Protein AF-A0ABD5V7M1-F1 (afdb_monomer)

Radius of gyration: 20.28 Å; Cα contacts (8 Å, |Δi|>4): 108; chains: 1; bounding box: 38×63×52 Å

pLDDT: mean 75.36, std 21.86, range [36.94, 95.25]

Organism: NCBI:txid175632

InterPro domains:
  IPR055768 Domain of unknown function DUF7344 [PF24035] (33-105)

Solvent-accessible surface area (backbone atoms only — not comparable to full-atom values): 7324 Å² total; per-residue (Å²): 142,82,80,85,81,86,83,77,81,86,71,87,72,76,76,78,79,89,78,80,78,75,102,62,88,80,73,50,68,63,70,55,45,53,53,47,42,46,51,52,51,36,64,78,46,80,57,72,35,40,60,62,63,46,15,38,52,35,39,11,65,75,72,74,46,58,54,90,73,51,55,69,74,54,29,54,53,39,28,55,46,39,60,76,60,38,47,61,54,34,37,75,68,62,54,29,41,75,42,76,94,72,58,25,41,30,64,38,66,92,76,78,79,70,81,88,129

Foldseek 3Di:
DDDDDDDDDDDPPPPDCPDDDDPPPPPDVVLVLLLVQLLVVLVVPPDWDALLVSLLSSQCVVVVHHSVPRDPVSSVVSSVCCVPPRQVVCVVVQQWDQDPVVNIIHGRDPPPPDDDD

Nearest PDB structures (foldseek):
  3rpu-assembly1_H  TM=5.957E-01  e=5.416E-01  Escherichia coli K-12
  6ob1-assembly1_C  TM=5.366E-01  e=7.803E-01  Homo sapiens
  1zmz-assembly1_A  TM=3.551E-01  e=1.721E+00  Homo sapiens

Structure (mmCIF, N/CA/C/O backbone):
data_AF-A0ABD5V7M1-F1
#
_entry.id   AF-A0ABD5V7M1-F1
#
loop_
_atom_site.group_PDB
_atom_site.id
_atom_site.type_symbol
_atom_site.label_atom_id
_atom_site.label_alt_id
_atom_site.label_comp_id
_atom_site.label_asym_id
_atom_site.label_entity_id
_atom_site.label_seq_id
_atom_site.pdbx_PDB_ins_code
_atom_site.Cartn_x
_atom_site.Cartn_y
_atom_site.Cartn_z
_atom_site.occupancy
_atom_site.B_iso_or_equiv
_atom_site.auth_seq_id
_atom_site.auth_comp_id
_atom_site.auth_asym_id
_atom_site.auth_atom_id
_atom_site.pdbx_PDB_model_num
ATOM 1 N N . MET A 1 1 ? 20.732 51.637 27.472 1.00 43.88 1 MET A N 1
ATOM 2 C CA . MET A 1 1 ? 21.609 50.529 27.044 1.00 43.88 1 MET A CA 1
ATOM 3 C C . MET A 1 1 ? 21.144 49.263 27.748 1.00 43.88 1 MET A C 1
ATOM 5 O O . MET A 1 1 ? 21.429 49.112 28.925 1.00 43.88 1 MET A O 1
ATOM 9 N N . SER A 1 2 ? 20.401 48.402 27.053 1.00 37.22 2 SER A N 1
ATOM 10 C CA . SER A 1 2 ? 20.091 47.034 27.489 1.00 37.22 2 SER A CA 1
ATOM 11 C C . SER A 1 2 ? 20.344 46.137 26.287 1.00 37.22 2 SER A C 1
ATOM 13 O O . SER A 1 2 ? 19.721 46.322 25.244 1.00 37.22 2 SER A O 1
ATOM 15 N N . GLY A 1 3 ? 21.346 45.269 26.409 1.00 37.91 3 GLY A N 1
ATOM 16 C CA . GLY A 1 3 ? 21.727 44.307 25.385 1.00 37.91 3 GLY A CA 1
ATOM 17 C C . GLY A 1 3 ? 20.822 43.077 25.404 1.00 37.91 3 GLY A C 1
ATOM 18 O O . GLY A 1 3 ? 20.471 42.578 26.469 1.00 37.91 3 GLY A O 1
ATOM 19 N N . THR A 1 4 ? 20.417 42.664 24.201 1.00 41.44 4 THR A N 1
ATOM 20 C CA . THR A 1 4 ? 20.596 41.335 23.574 1.00 41.44 4 THR A CA 1
ATOM 21 C C . THR A 1 4 ? 21.034 40.219 24.544 1.00 41.44 4 THR A C 1
ATOM 23 O O . THR A 1 4 ? 21.996 40.378 25.286 1.00 41.44 4 THR A O 1
ATOM 26 N N . THR A 1 5 ? 20.387 39.050 24.575 1.00 38.31 5 THR A N 1
ATOM 27 C CA . THR A 1 5 ? 20.488 38.072 23.481 1.00 38.31 5 THR A CA 1
ATOM 28 C C . THR A 1 5 ? 19.355 37.049 23.512 1.00 38.31 5 THR A C 1
ATOM 30 O O . THR A 1 5 ? 19.052 36.452 24.541 1.00 38.31 5 THR A O 1
ATOM 33 N N . SER A 1 6 ? 18.767 36.854 22.332 1.00 38.66 6 SER A N 1
ATOM 34 C CA . SER A 1 6 ? 17.851 35.778 21.971 1.00 38.66 6 SER A CA 1
ATOM 35 C C . SER A 1 6 ? 18.617 34.452 21.930 1.00 38.66 6 SER A C 1
ATOM 37 O O . SER A 1 6 ? 19.583 34.330 21.178 1.00 38.66 6 SER A O 1
ATOM 39 N N . VAL A 1 7 ? 18.207 33.474 22.737 1.00 46.31 7 VAL A N 1
ATOM 40 C CA . VAL A 1 7 ? 18.661 32.086 22.605 1.00 46.31 7 VAL A CA 1
ATOM 41 C C . VAL A 1 7 ? 17.780 31.429 21.550 1.00 46.31 7 VAL A C 1
ATOM 43 O O . VAL A 1 7 ? 16.592 31.195 21.768 1.00 46.31 7 VAL A O 1
ATOM 46 N N . VAL A 1 8 ? 18.366 31.206 20.377 1.00 46.56 8 VAL A N 1
ATOM 47 C CA . VAL A 1 8 ? 17.799 30.363 19.328 1.00 46.56 8 VAL A CA 1
ATOM 48 C C . VAL A 1 8 ? 17.823 28.912 19.798 1.00 46.56 8 VAL A C 1
ATOM 50 O O . VAL A 1 8 ? 18.813 28.449 20.359 1.00 46.56 8 VAL A O 1
ATOM 53 N N . ALA A 1 9 ? 16.694 28.236 19.605 1.00 45.91 9 ALA A N 1
ATOM 54 C CA . ALA A 1 9 ? 16.510 26.831 19.909 1.00 45.91 9 ALA A CA 1
ATOM 55 C C . ALA A 1 9 ? 17.481 25.985 19.080 1.00 45.91 9 ALA A C 1
ATOM 57 O O . ALA A 1 9 ? 17.426 25.991 17.849 1.00 45.91 9 ALA A O 1
ATOM 58 N N . ASP A 1 10 ? 18.340 25.266 19.790 1.00 36.94 10 ASP A N 1
ATOM 59 C CA . ASP A 1 10 ? 19.043 24.097 19.296 1.00 36.94 10 ASP A CA 1
ATOM 60 C C . ASP A 1 10 ? 17.975 23.076 18.881 1.00 36.94 10 ASP A C 1
ATOM 62 O O . ASP A 1 10 ? 17.219 22.555 19.703 1.00 36.94 10 ASP A O 1
ATOM 66 N N . ARG A 1 11 ? 17.782 22.935 17.571 1.00 46.94 11 ARG A N 1
ATOM 67 C CA . ARG A 1 11 ? 17.019 21.834 17.000 1.00 46.94 11 ARG A CA 1
ATOM 68 C C . ARG A 1 11 ? 18.052 20.810 16.589 1.00 46.94 11 ARG A C 1
ATOM 70 O O . ARG A 1 11 ? 18.643 20.971 15.521 1.00 46.94 11 ARG A O 1
ATOM 77 N N . ASP A 1 12 ? 18.243 19.812 17.448 1.00 39.28 12 ASP A N 1
ATOM 78 C CA . ASP A 1 12 ? 18.877 18.535 17.135 1.00 39.28 12 ASP A CA 1
ATOM 79 C C . ASP A 1 12 ? 18.358 18.043 15.777 1.00 39.28 12 ASP A C 1
ATOM 81 O O . ASP A 1 12 ? 17.276 17.469 15.647 1.00 39.28 12 ASP A O 1
ATOM 85 N N . THR A 1 13 ? 19.108 18.369 14.731 1.00 45.00 13 THR A N 1
ATOM 86 C CA . THR A 1 13 ? 19.008 17.733 13.427 1.00 45.00 13 THR A CA 1
ATOM 87 C C . THR A 1 13 ? 19.998 16.594 13.510 1.00 45.00 13 THR A C 1
ATOM 89 O O . THR A 1 13 ? 21.172 16.766 13.187 1.00 45.00 13 THR A O 1
ATOM 92 N N . GLU A 1 14 ? 19.538 15.458 14.027 1.00 52.59 14 GLU A N 1
ATOM 93 C CA . GLU A 1 14 ? 20.239 14.198 13.816 1.00 52.59 14 GLU A CA 1
ATOM 94 C C . GLU A 1 14 ? 20.332 14.009 12.292 1.00 52.59 14 GLU A C 1
ATOM 96 O O . GLU A 1 14 ? 19.298 14.033 11.615 1.00 52.59 14 GLU A O 1
ATOM 101 N N . PRO A 1 15 ? 21.538 13.909 11.710 1.00 42.97 15 PRO A N 1
ATOM 102 C CA . PRO A 1 15 ? 21.664 13.552 10.311 1.00 42.97 15 PRO A CA 1
ATOM 103 C C . PRO A 1 15 ? 21.155 12.118 10.160 1.00 42.97 15 PRO A C 1
ATOM 105 O O . PRO A 1 15 ? 21.717 11.200 10.757 1.00 42.97 15 PRO A O 1
ATOM 108 N N . ASP A 1 16 ? 20.083 11.951 9.381 1.00 45.50 16 ASP A N 1
ATOM 109 C CA . ASP A 1 16 ? 19.610 10.653 8.909 1.00 45.50 16 ASP A CA 1
ATOM 110 C C . ASP A 1 16 ? 20.817 9.840 8.425 1.00 45.50 16 ASP A C 1
ATOM 112 O O . ASP A 1 16 ? 21.554 10.243 7.520 1.00 45.50 16 ASP A O 1
ATOM 116 N N . ASP A 1 17 ? 21.044 8.717 9.103 1.00 44.41 17 ASP A N 1
ATOM 117 C CA . ASP A 1 17 ? 22.100 7.742 8.859 1.00 44.41 17 ASP A CA 1
ATOM 118 C C . ASP A 1 17 ? 21.830 7.020 7.522 1.00 44.41 17 ASP A C 1
ATOM 120 O O . ASP A 1 17 ? 21.590 5.816 7.459 1.00 44.41 17 ASP A O 1
ATOM 124 N N . GLU A 1 18 ? 21.884 7.749 6.403 1.00 47.22 18 GLU A N 1
ATOM 125 C CA . GLU A 1 18 ? 21.841 7.221 5.030 1.00 47.22 18 GLU A CA 1
ATOM 126 C C . GLU A 1 18 ? 23.184 6.570 4.637 1.00 47.22 18 GLU A C 1
ATOM 128 O O . GLU A 1 18 ? 23.682 6.705 3.517 1.00 47.22 18 GLU A O 1
ATOM 133 N N . GLY A 1 19 ? 23.825 5.882 5.586 1.00 40.66 19 GLY A N 1
ATOM 134 C CA . GLY A 1 19 ? 25.231 5.504 5.486 1.00 40.66 19 GLY A CA 1
ATOM 135 C C . GLY A 1 19 ? 25.553 4.034 5.710 1.00 40.66 19 GLY A C 1
ATOM 136 O O . GLY A 1 19 ? 26.624 3.598 5.270 1.00 40.66 19 GLY A O 1
ATOM 137 N N . ARG A 1 20 ? 24.702 3.233 6.377 1.00 39.91 20 ARG A N 1
ATOM 138 C CA . ARG A 1 20 ? 25.085 1.836 6.644 1.00 39.91 20 ARG A CA 1
ATOM 139 C C . ARG A 1 20 ? 23.953 0.882 7.024 1.00 39.91 20 ARG A C 1
ATOM 141 O O . ARG A 1 20 ? 23.869 0.449 8.167 1.00 39.91 20 ARG A O 1
ATOM 148 N N . LEU A 1 21 ? 23.226 0.365 6.031 1.00 4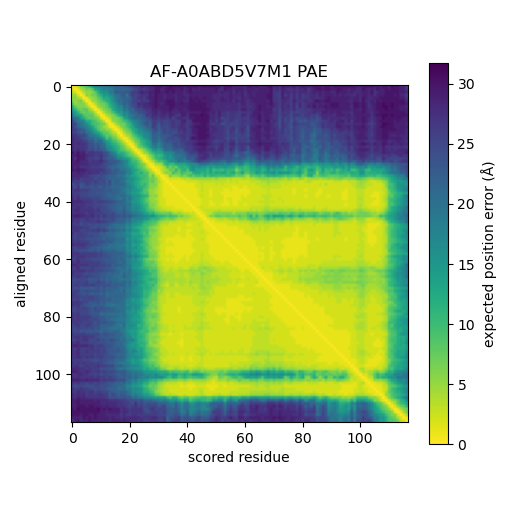7.97 21 LEU A N 1
ATOM 149 C CA . LEU A 1 21 ? 22.589 -0.950 6.173 1.00 47.97 21 LEU A CA 1
ATOM 150 C C . LEU A 1 21 ? 23.149 -1.948 5.142 1.00 47.97 21 LEU A C 1
ATOM 152 O O . LEU A 1 21 ? 23.117 -1.681 3.939 1.00 47.97 21 LEU A O 1
ATOM 156 N N . PRO A 1 22 ? 23.696 -3.098 5.592 1.00 43.62 22 PRO A N 1
ATOM 157 C CA . PRO A 1 22 ? 24.178 -4.154 4.708 1.00 43.62 22 PRO A CA 1
ATOM 158 C C . PRO A 1 22 ? 23.001 -4.696 3.893 1.00 43.62 22 PRO A C 1
ATOM 160 O O . PRO A 1 22 ? 21.874 -4.701 4.379 1.00 43.62 22 PRO A O 1
ATOM 163 N N . GLY A 1 23 ? 23.257 -5.157 2.665 1.00 45.78 23 GLY A N 1
ATOM 164 C CA . GLY A 1 23 ? 22.268 -5.670 1.704 1.00 45.78 23 GLY A CA 1
ATOM 165 C C . GLY A 1 23 ? 21.418 -6.848 2.204 1.00 45.78 23 GLY A C 1
ATOM 166 O O . GLY A 1 23 ? 21.558 -7.977 1.749 1.00 45.78 23 GLY A O 1
ATOM 167 N N . SER A 1 24 ? 20.524 -6.590 3.152 1.00 45.06 24 SER A N 1
ATOM 168 C CA . SER A 1 24 ? 19.608 -7.536 3.788 1.00 45.06 24 SER A CA 1
ATOM 169 C C . SER A 1 24 ? 18.418 -6.798 4.414 1.00 45.06 24 SER A C 1
ATOM 171 O O . SER A 1 24 ? 17.936 -7.161 5.476 1.00 45.06 24 SER A O 1
ATOM 173 N N . GLY A 1 25 ? 17.853 -5.815 3.709 1.00 45.31 25 GLY A N 1
ATOM 174 C CA . GLY A 1 25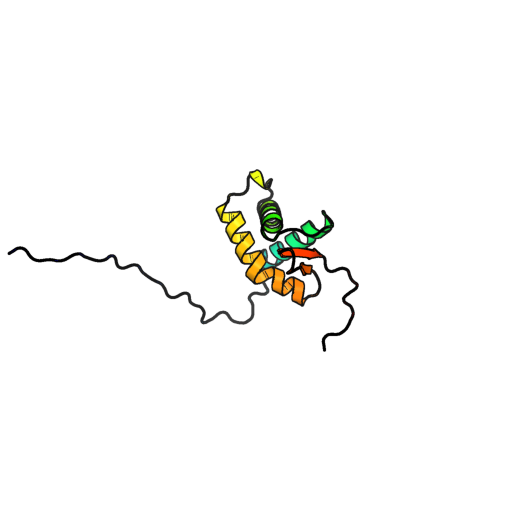 ? 16.470 -5.363 3.948 1.00 45.31 25 GLY A CA 1
ATOM 175 C C . GLY A 1 25 ? 15.413 -6.352 3.421 1.00 45.31 25 GLY A C 1
ATOM 176 O O . GLY A 1 25 ? 14.267 -5.981 3.190 1.00 45.31 25 GLY A O 1
ATOM 177 N N . LEU A 1 26 ? 15.807 -7.600 3.136 1.00 52.22 26 LEU A N 1
ATOM 178 C CA . LEU A 1 26 ? 14.985 -8.605 2.454 1.00 52.22 26 LEU A CA 1
ATOM 179 C C . LEU A 1 26 ? 14.175 -9.488 3.423 1.00 52.22 26 LEU A C 1
ATOM 181 O O . LEU A 1 26 ? 13.310 -10.233 2.971 1.00 52.22 26 LEU A O 1
ATOM 185 N N . LEU A 1 27 ? 14.424 -9.402 4.734 1.00 45.8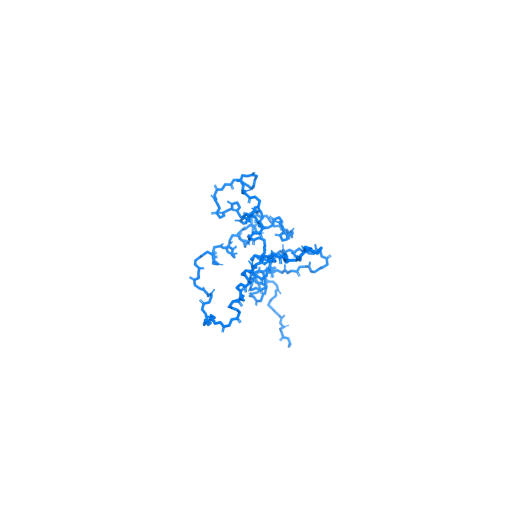1 27 LEU A N 1
ATOM 186 C CA . LEU A 1 27 ? 13.900 -10.350 5.728 1.00 45.81 27 LEU A CA 1
ATOM 187 C C . LEU A 1 27 ? 13.097 -9.709 6.865 1.00 45.81 27 LEU A C 1
ATOM 189 O O . LEU A 1 27 ? 12.843 -10.382 7.857 1.00 45.81 27 LEU A O 1
ATOM 193 N N . ASP A 1 28 ? 12.670 -8.450 6.750 1.00 56.16 28 ASP A N 1
ATOM 194 C CA . ASP A 1 28 ? 11.621 -7.967 7.648 1.00 56.16 28 ASP A CA 1
ATOM 195 C C . ASP A 1 28 ? 10.289 -8.647 7.258 1.00 56.16 28 ASP A C 1
ATOM 197 O O . ASP A 1 28 ? 9.809 -8.460 6.129 1.00 56.16 28 ASP A O 1
ATOM 201 N N . PRO A 1 29 ? 9.676 -9.452 8.149 1.00 57.09 29 PRO A N 1
ATOM 202 C CA . PRO A 1 29 ? 8.407 -10.105 7.864 1.00 57.09 29 PRO A CA 1
ATOM 203 C C . PRO A 1 29 ? 7.307 -9.107 7.487 1.00 57.09 29 PRO A C 1
ATOM 205 O O . PRO A 1 29 ? 6.452 -9.445 6.668 1.00 57.09 29 PRO A O 1
ATOM 208 N N . ALA A 1 30 ? 7.331 -7.882 8.029 1.00 58.31 30 ALA A N 1
ATOM 209 C CA . ALA A 1 30 ? 6.341 -6.856 7.705 1.00 58.31 30 ALA A CA 1
ATOM 210 C C . ALA A 1 30 ? 6.489 -6.364 6.253 1.00 58.31 30 ALA A C 1
ATOM 212 O O . ALA A 1 30 ? 5.507 -6.285 5.516 1.00 58.31 30 ALA A O 1
ATOM 213 N N . THR A 1 31 ? 7.722 -6.184 5.775 1.00 61.31 31 THR A N 1
ATOM 214 C CA . THR A 1 31 ? 8.028 -5.882 4.362 1.00 61.31 31 THR A CA 1
ATOM 215 C C . THR A 1 31 ? 7.544 -6.974 3.391 1.00 61.31 31 THR A C 1
ATOM 217 O O . THR A 1 31 ? 7.208 -6.698 2.231 1.00 61.31 31 THR A O 1
ATOM 220 N N . TYR A 1 32 ? 7.506 -8.237 3.827 1.00 72.62 32 TYR A N 1
ATOM 221 C CA . TYR A 1 32 ? 6.919 -9.326 3.038 1.00 72.62 32 TYR A CA 1
ATOM 222 C C . TYR A 1 32 ? 5.383 -9.333 3.117 1.00 72.62 32 TYR A C 1
ATOM 224 O O . TYR A 1 32 ? 4.721 -9.614 2.116 1.00 72.62 32 TYR A O 1
ATOM 232 N N . ARG A 1 33 ? 4.809 -8.959 4.270 1.00 83.56 33 ARG A N 1
ATOM 233 C CA . ARG A 1 33 ? 3.355 -8.826 4.462 1.00 83.56 33 ARG A CA 1
ATOM 234 C C . ARG A 1 33 ? 2.750 -7.716 3.610 1.00 83.56 33 ARG A C 1
ATOM 236 O O . ARG A 1 33 ? 1.776 -7.991 2.924 1.00 83.56 33 ARG A O 1
ATOM 243 N N . ARG A 1 34 ? 3.352 -6.525 3.550 1.00 89.88 34 ARG A N 1
ATOM 244 C CA . ARG A 1 34 ? 2.823 -5.401 2.746 1.00 89.88 34 ARG A CA 1
ATOM 245 C C . ARG A 1 34 ? 2.715 -5.719 1.268 1.00 89.88 34 ARG A C 1
ATOM 247 O O . ARG A 1 34 ? 1.674 -5.502 0.662 1.00 89.88 34 ARG A O 1
ATOM 254 N N . ARG A 1 35 ? 3.780 -6.283 0.691 1.00 90.81 35 ARG A N 1
ATOM 255 C CA . ARG A 1 35 ? 3.782 -6.725 -0.713 1.00 90.81 35 ARG A CA 1
ATOM 256 C C . ARG A 1 35 ? 2.714 -7.777 -0.969 1.00 90.81 35 ARG A C 1
ATOM 258 O O . ARG A 1 35 ? 2.025 -7.706 -1.9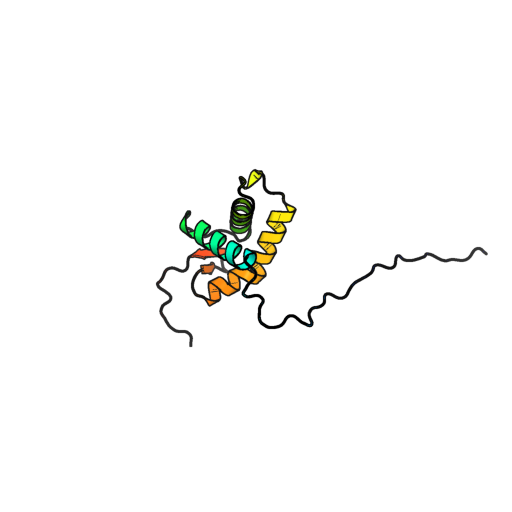78 1.00 90.81 35 ARG A O 1
ATOM 265 N N . ARG A 1 36 ? 2.569 -8.730 -0.047 1.00 92.19 36 ARG A N 1
ATOM 266 C CA . ARG A 1 36 ? 1.528 -9.748 -0.135 1.00 92.19 36 ARG A CA 1
ATOM 267 C C . ARG A 1 36 ? 0.133 -9.128 -0.082 1.00 92.19 36 ARG A C 1
ATOM 269 O O . ARG A 1 36 ? -0.652 -9.423 -0.965 1.00 92.19 36 ARG A O 1
ATOM 276 N N . TYR A 1 37 ? -0.149 -8.257 0.882 1.00 94.06 37 TYR A N 1
ATOM 277 C CA . TYR A 1 37 ? -1.447 -7.596 1.000 1.00 94.06 37 TYR A CA 1
ATOM 278 C C . TYR A 1 37 ? -1.768 -6.734 -0.216 1.00 94.06 37 TYR A C 1
ATOM 280 O O . TYR A 1 37 ? -2.876 -6.816 -0.725 1.00 94.06 37 TYR A O 1
ATOM 288 N N . ALA A 1 38 ? -0.800 -5.990 -0.751 1.00 9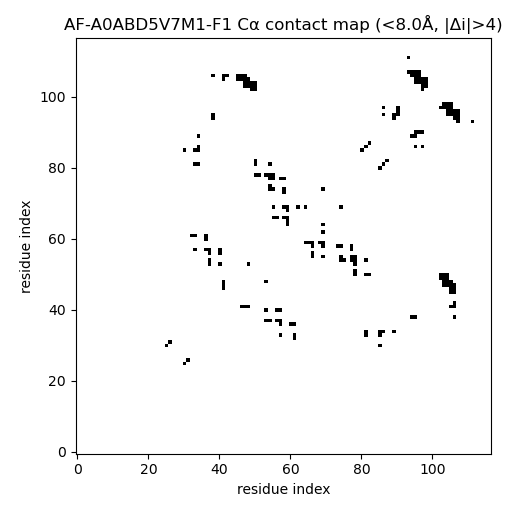3.19 38 ALA A N 1
ATOM 289 C CA . ALA A 1 38 ? -1.003 -5.231 -1.981 1.00 93.19 38 ALA A CA 1
ATOM 290 C C . ALA A 1 38 ? -1.412 -6.146 -3.151 1.00 93.19 38 ALA A C 1
ATOM 292 O O . ALA A 1 38 ? -2.395 -5.886 -3.837 1.00 93.19 38 ALA A O 1
ATOM 293 N N . VAL A 1 39 ? -0.697 -7.259 -3.343 1.00 92.12 39 VAL A N 1
ATOM 294 C CA . VAL A 1 39 ? -1.005 -8.234 -4.400 1.00 92.12 39 VAL A CA 1
ATOM 295 C C . VAL A 1 39 ? -2.347 -8.925 -4.160 1.00 92.12 39 VAL A C 1
ATOM 297 O O . VAL A 1 39 ? -3.135 -9.052 -5.092 1.00 92.12 39 VAL A O 1
ATOM 300 N N . ASP A 1 40 ? -2.619 -9.362 -2.932 1.00 92.62 40 ASP A N 1
ATOM 301 C CA . ASP A 1 40 ? -3.879 -10.007 -2.558 1.00 92.62 40 ASP A CA 1
ATOM 302 C C . ASP A 1 40 ? -5.053 -9.037 -2.799 1.00 92.62 40 ASP A C 1
ATOM 304 O O . ASP A 1 40 ? -6.044 -9.409 -3.424 1.00 92.62 40 ASP A O 1
ATOM 308 N N . ARG A 1 41 ? -4.897 -7.748 -2.466 1.00 93.62 41 ARG A N 1
ATOM 309 C CA . ARG A 1 41 ? -5.928 -6.729 -2.697 1.00 93.62 41 ARG A CA 1
ATOM 310 C C . ARG A 1 41 ? -6.249 -6.507 -4.169 1.00 93.62 41 ARG A C 1
ATOM 312 O O . ARG A 1 41 ? -7.431 -6.420 -4.513 1.00 93.62 41 ARG A O 1
ATOM 319 N N . LEU A 1 42 ? -5.219 -6.408 -5.009 1.00 92.62 42 LEU A N 1
ATOM 320 C CA . LEU A 1 42 ? -5.371 -6.234 -6.456 1.00 92.62 42 LEU A CA 1
ATOM 321 C C . LEU A 1 42 ? -5.929 -7.503 -7.129 1.00 92.62 42 LEU A C 1
ATOM 323 O O . LEU A 1 42 ? -6.574 -7.417 -8.171 1.00 92.62 42 LEU A O 1
ATOM 327 N N . ARG A 1 43 ? -5.721 -8.688 -6.532 1.00 90.25 43 ARG A N 1
ATOM 328 C CA . ARG A 1 43 ? -6.355 -9.946 -6.973 1.00 90.25 43 ARG A CA 1
ATOM 329 C C . ARG A 1 43 ? -7.837 -9.986 -6.629 1.00 90.25 43 ARG A C 1
ATOM 331 O O . ARG A 1 43 ? -8.640 -10.380 -7.471 1.00 90.25 43 ARG A O 1
ATOM 338 N N . ASP A 1 44 ? -8.187 -9.572 -5.415 1.00 89.38 44 ASP A N 1
ATOM 339 C CA . ASP A 1 44 ? -9.562 -9.616 -4.915 1.00 89.38 44 ASP A CA 1
ATOM 340 C C . ASP A 1 44 ? -10.469 -8.583 -5.597 1.00 89.38 44 ASP A C 1
ATOM 342 O O . ASP A 1 44 ? -11.676 -8.794 -5.728 1.00 89.38 44 ASP A O 1
ATOM 346 N N . ARG A 1 45 ? -9.904 -7.464 -6.065 1.00 85.62 45 ARG A N 1
ATOM 347 C CA . ARG A 1 45 ? -10.611 -6.472 -6.884 1.00 85.62 45 ARG A CA 1
ATOM 348 C C . ARG A 1 45 ? -9.843 -6.232 -8.178 1.00 85.62 45 ARG A C 1
ATOM 350 O O . ARG A 1 45 ? -8.991 -5.348 -8.206 1.00 85.62 45 ARG A O 1
ATOM 357 N N . PRO A 1 46 ? -10.160 -6.986 -9.243 1.00 70.62 46 PRO A N 1
ATOM 358 C CA . PRO A 1 46 ? -9.500 -6.807 -10.523 1.00 70.62 46 PRO A CA 1
ATOM 359 C C . PRO A 1 46 ? -9.790 -5.404 -11.065 1.00 70.62 46 PRO A C 1
ATOM 361 O O . PRO A 1 46 ? -10.945 -5.029 -11.277 1.00 70.62 46 PRO A O 1
ATOM 364 N N . GLY A 1 47 ? -8.723 -4.637 -11.260 1.00 83.69 47 GLY A N 1
ATOM 365 C CA . GLY A 1 47 ? -8.750 -3.292 -11.815 1.00 83.69 47 GLY A CA 1
ATOM 366 C C . GLY A 1 47 ? -7.653 -2.404 -11.219 1.00 83.69 47 GLY A C 1
ATOM 367 O O . GLY A 1 47 ? -7.169 -2.682 -10.120 1.00 83.69 47 GLY A O 1
ATOM 368 N N . PRO A 1 48 ? -7.267 -1.339 -11.932 1.00 90.12 48 PRO A N 1
ATOM 369 C CA . PRO A 1 48 ? -6.262 -0.403 -11.457 1.00 90.12 48 PRO A CA 1
ATOM 370 C C . PRO A 1 48 ? -6.740 0.371 -10.222 1.00 90.12 48 PRO A C 1
ATOM 372 O O . PRO A 1 48 ? -7.897 0.791 -10.141 1.00 90.12 48 PRO A O 1
ATOM 375 N N . MET A 1 49 ? -5.836 0.566 -9.261 1.00 93.94 49 MET A N 1
ATOM 376 C CA . MET A 1 49 ? -6.067 1.305 -8.016 1.00 93.94 49 MET A CA 1
ATOM 377 C C . MET A 1 49 ? -5.053 2.433 -7.862 1.00 93.94 49 MET A C 1
ATOM 379 O O . MET A 1 49 ? -3.906 2.293 -8.280 1.00 93.94 49 MET A O 1
ATOM 383 N N . THR A 1 50 ? -5.441 3.534 -7.221 1.00 93.88 50 THR A N 1
ATOM 384 C CA . THR A 1 50 ? -4.471 4.576 -6.862 1.00 93.88 50 THR A CA 1
ATOM 385 C C . THR A 1 50 ? -3.540 4.081 -5.741 1.00 93.88 50 THR A C 1
ATOM 387 O O . THR A 1 50 ? -3.936 3.214 -4.952 1.00 93.88 50 THR A O 1
ATOM 390 N N . PRO A 1 51 ? -2.313 4.624 -5.617 1.00 92.56 51 PRO A N 1
ATOM 391 C CA . PRO A 1 51 ? -1.433 4.360 -4.482 1.00 92.56 51 PRO A CA 1
ATOM 392 C C . PRO A 1 51 ? -2.110 4.600 -3.131 1.00 92.56 51 PRO A C 1
ATOM 394 O O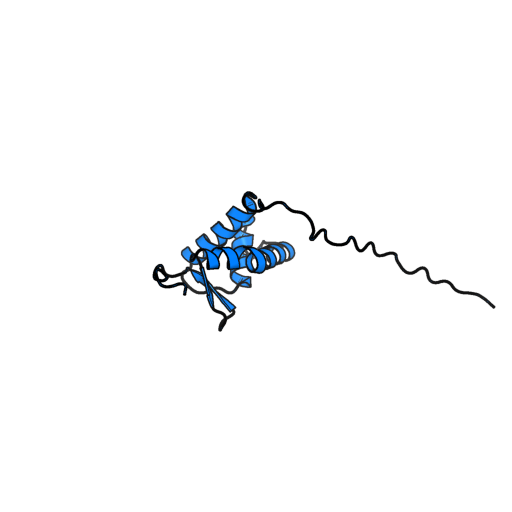 . PRO A 1 51 ? -1.925 3.806 -2.211 1.00 92.56 51 PRO A O 1
ATOM 397 N N . THR A 1 52 ? -2.923 5.654 -3.031 1.00 92.88 52 THR A N 1
ATOM 398 C CA . THR A 1 52 ? -3.692 6.002 -1.829 1.00 92.88 52 THR A CA 1
ATOM 399 C C . THR A 1 52 ? -4.716 4.929 -1.487 1.00 92.88 52 THR A C 1
ATOM 401 O O . THR A 1 52 ? -4.660 4.376 -0.392 1.00 92.88 52 THR A O 1
ATOM 404 N N . ASP A 1 53 ? -5.584 4.561 -2.435 1.00 93.56 53 ASP A N 1
ATOM 405 C CA . ASP A 1 53 ? -6.618 3.546 -2.195 1.00 93.56 53 ASP A CA 1
ATOM 406 C C . ASP A 1 53 ? -5.992 2.191 -1.846 1.00 93.56 53 ASP A C 1
ATOM 408 O O . ASP A 1 53 ? -6.485 1.452 -0.993 1.00 93.56 53 ASP A O 1
ATOM 412 N N . LEU A 1 54 ? -4.882 1.844 -2.504 1.00 94.69 54 LEU A N 1
ATOM 413 C CA . LEU A 1 54 ? -4.167 0.610 -2.209 1.00 94.69 54 LEU A CA 1
ATOM 414 C C . LEU A 1 54 ? -3.517 0.658 -0.819 1.00 94.69 54 LEU A C 1
ATOM 416 O O . LEU A 1 54 ? -3.497 -0.356 -0.124 1.00 94.69 54 LEU A O 1
ATOM 420 N N . ALA A 1 55 ? -3.006 1.813 -0.393 1.00 94.94 55 ALA A N 1
ATOM 421 C CA . ALA A 1 55 ? -2.428 1.991 0.932 1.00 94.94 55 ALA A CA 1
ATOM 422 C C . ALA A 1 55 ? -3.471 1.886 2.049 1.00 94.94 55 ALA A C 1
ATOM 424 O O . ALA A 1 55 ? -3.193 1.215 3.042 1.00 94.94 55 ALA A O 1
ATOM 425 N N . ASP A 1 56 ? -4.657 2.476 1.875 1.00 95.00 56 ASP A N 1
ATOM 426 C CA . ASP A 1 56 ? -5.779 2.350 2.817 1.00 95.00 56 ASP A CA 1
ATOM 427 C C . ASP A 1 56 ? -6.130 0.880 3.063 1.00 95.00 56 ASP A C 1
ATOM 429 O O . ASP A 1 56 ? -6.232 0.409 4.198 1.00 95.00 56 ASP A O 1
ATOM 433 N N . GLU A 1 57 ? -6.258 0.124 1.978 1.00 95.25 57 GLU A N 1
ATOM 434 C CA . GLU A 1 57 ? -6.631 -1.286 2.017 1.00 95.25 57 GLU A CA 1
ATOM 435 C C . GLU A 1 57 ? -5.518 -2.154 2.616 1.00 95.25 57 GLU A C 1
ATOM 437 O O . GLU A 1 57 ? -5.780 -3.048 3.423 1.00 95.25 57 GLU A O 1
ATOM 442 N N . VAL A 1 58 ? -4.255 -1.873 2.276 1.00 94.88 58 VAL A N 1
ATOM 443 C CA . VAL A 1 58 ? -3.097 -2.526 2.903 1.00 94.88 58 VAL A CA 1
ATOM 444 C C . VAL A 1 58 ? -3.059 -2.235 4.398 1.00 94.88 58 VAL A C 1
ATOM 446 O O . VAL A 1 58 ? -2.901 -3.172 5.177 1.00 94.88 58 VAL A O 1
ATOM 449 N N . ALA A 1 59 ? -3.254 -0.987 4.817 1.00 94.81 59 ALA A N 1
ATOM 450 C CA . ALA A 1 59 ? -3.239 -0.612 6.225 1.00 94.81 59 ALA A CA 1
ATOM 451 C C . ALA A 1 59 ? -4.379 -1.289 7.008 1.00 94.81 59 ALA A C 1
ATOM 453 O O . ALA A 1 59 ? -4.157 -1.787 8.113 1.00 94.81 59 ALA A O 1
ATOM 454 N N . ALA A 1 60 ? -5.566 -1.398 6.409 1.00 95.25 60 ALA A N 1
ATOM 455 C CA . ALA A 1 60 ? -6.696 -2.138 6.967 1.00 95.25 60 ALA A CA 1
ATOM 456 C C . ALA A 1 60 ? -6.364 -3.626 7.177 1.00 95.25 60 ALA A C 1
ATOM 458 O O . ALA A 1 60 ? -6.574 -4.176 8.260 1.00 95.25 60 ALA A O 1
ATOM 459 N N . MET A 1 61 ? -5.764 -4.279 6.174 1.00 93.81 61 MET A N 1
ATOM 460 C CA . MET A 1 61 ? -5.330 -5.679 6.279 1.00 93.81 61 MET A CA 1
ATOM 461 C C . MET A 1 61 ? -4.184 -5.887 7.280 1.00 93.81 61 MET A C 1
ATOM 463 O O . MET A 1 61 ? -4.124 -6.936 7.925 1.00 93.81 61 MET A O 1
ATOM 467 N N . GLU A 1 62 ? -3.274 -4.919 7.434 1.00 91.62 62 GLU A N 1
ATOM 468 C CA . GLU A 1 62 ? -2.216 -4.972 8.454 1.00 91.62 62 GLU A CA 1
ATOM 469 C C . GLU A 1 62 ? -2.782 -4.930 9.874 1.00 91.62 62 GLU A C 1
ATOM 471 O O . GLU A 1 62 ? -2.315 -5.679 10.735 1.00 91.62 62 GLU A O 1
ATOM 476 N N . ASN A 1 63 ? -3.801 -4.098 10.094 1.00 89.31 63 ASN A N 1
ATOM 477 C CA . ASN A 1 63 ? -4.430 -3.894 11.398 1.00 89.31 63 ASN A CA 1
ATOM 478 C C . ASN A 1 63 ? -5.550 -4.891 11.707 1.00 89.31 63 ASN A C 1
ATOM 480 O O . ASN A 1 63 ? -5.936 -5.047 12.865 1.00 89.31 63 ASN A O 1
ATOM 484 N N . GLY A 1 64 ? -6.067 -5.587 10.692 1.00 91.94 64 GLY A N 1
ATOM 485 C CA . GLY A 1 64 ? -7.233 -6.454 10.840 1.00 91.94 64 GLY A CA 1
ATOM 486 C C . GLY A 1 64 ? -8.508 -5.673 11.174 1.00 91.94 64 GLY A C 1
ATOM 487 O O . GLY A 1 64 ? -9.398 -6.215 11.829 1.00 91.94 64 GLY A O 1
ATOM 488 N N . THR A 1 65 ? -8.588 -4.411 10.749 1.00 92.19 65 THR A N 1
ATOM 489 C CA . THR A 1 65 ? -9.717 -3.503 10.985 1.00 92.19 65 THR A CA 1
ATOM 490 C C . THR A 1 65 ? -10.286 -2.998 9.657 1.00 92.19 65 THR A C 1
ATOM 492 O O . THR A 1 65 ? -9.616 -3.077 8.626 1.00 92.19 65 THR A O 1
ATOM 495 N N . PRO A 1 66 ? -11.531 -2.492 9.625 1.00 89.81 66 PRO A N 1
ATOM 496 C CA . PRO A 1 66 ? -12.051 -1.802 8.448 1.00 89.81 66 PRO A CA 1
ATOM 497 C C . PRO A 1 66 ? -11.195 -0.567 8.098 1.00 89.81 66 PRO A C 1
ATOM 499 O O . PRO A 1 66 ? -10.727 0.102 9.020 1.00 89.81 66 PRO A O 1
ATOM 502 N N . PRO A 1 67 ? -11.070 -0.176 6.812 1.00 86.19 67 PRO A N 1
ATOM 503 C CA . PRO A 1 67 ? -10.289 1.003 6.411 1.00 86.19 67 PRO A CA 1
ATOM 504 C C . PRO A 1 67 ? -10.668 2.291 7.157 1.00 86.19 67 PRO A C 1
ATOM 506 O O . PRO A 1 67 ? -9.805 3.079 7.521 1.00 86.19 67 PRO A O 1
ATOM 509 N N . ALA A 1 68 ? -11.957 2.470 7.467 1.00 88.50 68 ALA A N 1
ATOM 510 C CA . ALA A 1 68 ? -12.462 3.632 8.202 1.00 88.50 68 ALA A CA 1
ATOM 511 C C . ALA A 1 68 ? -11.997 3.713 9.672 1.00 88.50 68 ALA A C 1
ATOM 513 O O . ALA A 1 68 ? -12.136 4.763 10.295 1.00 88.50 68 ALA A O 1
ATOM 514 N N . GLU A 1 69 ? -11.487 2.617 10.235 1.00 92.38 69 GLU A N 1
ATOM 515 C CA . GLU A 1 69 ? -10.997 2.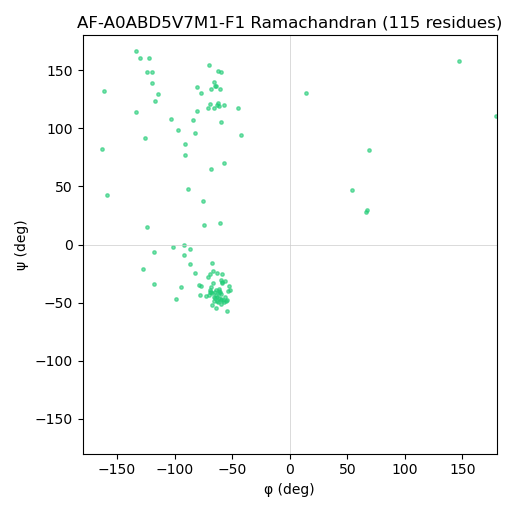540 11.616 1.00 92.38 69 GLU A CA 1
ATOM 516 C C . GLU A 1 69 ? -9.464 2.613 11.702 1.00 92.38 69 GLU A C 1
ATOM 518 O O . GLU A 1 69 ? -8.908 2.619 12.801 1.00 92.38 69 GLU A O 1
ATOM 523 N N . VAL A 1 70 ? -8.766 2.685 10.564 1.00 93.94 70 VAL A N 1
ATOM 524 C CA . VAL A 1 70 ? -7.309 2.825 10.534 1.00 93.94 70 VAL A CA 1
ATOM 525 C C . VAL A 1 70 ? -6.923 4.277 10.850 1.00 93.94 70 VAL A C 1
ATOM 527 O O . VAL A 1 70 ? -7.456 5.207 10.238 1.00 93.94 70 VAL A O 1
ATOM 530 N N . PRO A 1 71 ? -5.980 4.522 11.777 1.00 92.56 71 PRO A N 1
ATOM 531 C CA . PRO A 1 71 ? -5.496 5.869 12.048 1.00 92.56 71 PRO A CA 1
ATOM 532 C C . PRO A 1 71 ? -4.846 6.509 10.804 1.00 92.56 71 PRO A C 1
ATOM 534 O O . PRO A 1 71 ? -3.965 5.893 10.200 1.00 92.56 71 PRO A O 1
ATOM 537 N N . PRO A 1 72 ? -5.160 7.773 10.459 1.00 92.62 72 PRO A N 1
ATOM 538 C CA . PRO A 1 72 ? -4.578 8.438 9.286 1.00 92.62 72 PRO A CA 1
ATOM 539 C C . PRO A 1 72 ? -3.036 8.436 9.218 1.00 92.62 72 PRO A C 1
ATOM 541 O O . PRO A 1 72 ? -2.497 8.178 8.142 1.00 92.62 72 PRO A O 1
ATOM 544 N N . PRO A 1 73 ? -2.289 8.634 10.329 1.00 93.81 73 PRO A N 1
ATOM 545 C CA . PRO A 1 73 ? -0.823 8.572 10.291 1.00 93.81 73 PRO A CA 1
ATOM 546 C C . PRO A 1 73 ? -0.279 7.191 9.906 1.00 93.81 73 PRO A C 1
ATOM 548 O O . PRO A 1 73 ? 0.852 7.056 9.439 1.00 93.81 73 PRO A O 1
ATOM 551 N N . GLU A 1 74 ? -1.057 6.136 10.142 1.00 92.12 74 GLU A N 1
ATOM 552 C CA . GLU A 1 74 ? -0.667 4.782 9.781 1.00 92.12 74 GLU A CA 1
ATOM 553 C C . GLU A 1 74 ? -0.853 4.523 8.289 1.00 92.12 74 GLU A C 1
ATOM 555 O O . GLU A 1 74 ? 0.070 4.011 7.652 1.00 92.12 74 GLU A O 1
ATOM 560 N N . VAL A 1 75 ? -1.979 4.967 7.724 1.00 93.81 75 VAL A N 1
ATOM 561 C CA . VAL A 1 75 ? -2.204 4.975 6.272 1.00 93.81 75 VAL A CA 1
ATOM 562 C C . VAL A 1 75 ? -1.074 5.718 5.563 1.00 93.81 75 VAL A C 1
ATOM 564 O O . VAL A 1 75 ? -0.482 5.185 4.630 1.00 93.81 75 VAL A O 1
ATOM 567 N N . GLU A 1 76 ? -0.702 6.910 6.037 1.00 93.88 76 GLU A N 1
ATOM 568 C CA . GLU A 1 76 ? 0.360 7.723 5.427 1.00 93.88 76 GLU A CA 1
ATOM 569 C C . GLU A 1 76 ? 1.728 7.014 5.441 1.00 93.88 76 GLU A C 1
ATOM 571 O O . GLU A 1 76 ? 2.469 7.017 4.448 1.00 93.88 76 GLU A O 1
ATOM 576 N N . ARG A 1 77 ? 2.050 6.328 6.546 1.00 93.62 77 ARG A N 1
ATOM 577 C CA . ARG A 1 77 ? 3.256 5.492 6.649 1.00 93.62 77 ARG A CA 1
ATOM 578 C C . ARG A 1 77 ? 3.222 4.318 5.674 1.00 93.62 77 ARG A C 1
ATOM 580 O O . ARG A 1 77 ? 4.250 4.006 5.061 1.00 93.62 77 ARG A O 1
ATOM 587 N N . VAL A 1 78 ? 2.078 3.643 5.555 1.00 94.00 78 VAL A N 1
ATOM 588 C CA . VAL A 1 78 ? 1.889 2.539 4.605 1.00 94.00 78 VAL A CA 1
ATOM 589 C C . VAL A 1 78 ? 2.036 3.056 3.182 1.00 94.00 78 VAL A C 1
ATOM 591 O O . VAL A 1 78 ? 2.832 2.488 2.444 1.00 94.00 78 VAL A O 1
ATOM 594 N N . HIS A 1 79 ? 1.377 4.159 2.832 1.00 94.38 79 HIS A N 1
ATOM 595 C CA . HIS A 1 79 ? 1.440 4.795 1.520 1.00 94.38 79 HIS A CA 1
ATOM 596 C C . HIS A 1 79 ? 2.877 5.105 1.103 1.00 94.38 79 HIS A C 1
ATOM 598 O O . HIS A 1 79 ? 3.359 4.585 0.097 1.00 94.38 79 HIS A O 1
ATOM 604 N N . THR A 1 80 ? 3.597 5.873 1.924 1.00 93.69 80 THR A N 1
ATOM 605 C CA . THR A 1 80 ? 4.986 6.271 1.648 1.00 93.69 80 THR A CA 1
ATOM 606 C C . THR A 1 80 ? 5.879 5.048 1.428 1.00 93.69 80 THR A C 1
ATOM 608 O O . THR A 1 80 ? 6.645 4.982 0.465 1.00 93.69 80 THR A O 1
ATOM 611 N N . THR A 1 81 ? 5.747 4.029 2.283 1.00 91.62 81 THR A N 1
ATOM 612 C CA . THR A 1 81 ? 6.553 2.803 2.169 1.00 91.62 81 THR A CA 1
ATOM 613 C C . THR A 1 81 ? 6.153 1.974 0.946 1.00 91.62 81 THR A C 1
ATOM 615 O O . THR A 1 81 ? 7.012 1.463 0.224 1.00 91.62 81 THR A O 1
ATOM 618 N N . LEU A 1 82 ? 4.851 1.825 0.700 1.00 92.00 82 LEU A N 1
ATOM 619 C CA . LEU A 1 82 ? 4.307 1.063 -0.414 1.00 92.00 82 LEU A CA 1
ATOM 620 C C . LEU A 1 82 ? 4.806 1.650 -1.733 1.00 92.00 82 LEU A C 1
ATOM 622 O O . LEU A 1 82 ? 5.399 0.924 -2.532 1.00 92.00 82 LEU A O 1
ATOM 626 N N . TYR A 1 83 ? 4.656 2.961 -1.898 1.00 91.56 83 TYR A N 1
ATOM 627 C CA . TYR A 1 83 ? 5.011 3.674 -3.114 1.00 91.56 83 TYR A CA 1
ATOM 628 C C . TYR A 1 83 ? 6.522 3.696 -3.367 1.00 91.56 83 TYR A C 1
ATOM 630 O O . TYR A 1 83 ? 6.974 3.280 -4.428 1.00 91.56 83 TYR A O 1
ATOM 638 N N . HIS A 1 84 ? 7.336 4.105 -2.390 1.00 91.38 84 HIS A N 1
ATOM 639 C CA . HIS A 1 84 ? 8.774 4.274 -2.627 1.00 91.38 84 HIS A CA 1
ATOM 640 C C . HIS A 1 84 ? 9.582 2.976 -2.532 1.00 91.38 84 HIS A C 1
ATOM 642 O O . HIS A 1 84 ? 10.665 2.885 -3.107 1.00 91.38 84 HIS A O 1
ATOM 648 N N . SER A 1 85 ? 9.095 1.965 -1.803 1.00 90.25 85 SER A N 1
ATOM 649 C CA . SER A 1 85 ? 9.878 0.751 -1.529 1.00 90.25 85 SER A CA 1
ATOM 650 C C . SER A 1 85 ? 9.280 -0.538 -2.075 1.00 90.25 85 SER A C 1
ATOM 652 O O . SER A 1 85 ? 10.042 -1.455 -2.396 1.00 90.25 85 SER A O 1
ATOM 654 N N . HIS A 1 86 ? 7.956 -0.683 -2.124 1.00 91.06 86 HIS A N 1
ATOM 655 C CA . HIS A 1 86 ? 7.330 -1.964 -2.466 1.00 91.06 86 HIS A CA 1
ATOM 656 C C . HIS A 1 86 ? 6.885 -2.034 -3.922 1.00 91.06 86 HIS A C 1
ATOM 658 O O . HIS A 1 86 ? 7.223 -3.018 -4.578 1.00 91.06 86 HIS A O 1
ATOM 664 N N . VAL A 1 87 ? 6.201 -1.009 -4.433 1.00 91.56 87 VAL A N 1
ATOM 665 C CA . VAL A 1 87 ? 5.733 -0.949 -5.825 1.00 91.56 87 VAL A CA 1
ATOM 666 C C . VAL A 1 87 ? 6.897 -1.101 -6.813 1.00 91.56 87 VAL A C 1
ATOM 668 O O . VAL A 1 87 ? 6.837 -2.047 -7.595 1.00 91.56 87 VAL A O 1
ATOM 671 N N . PRO A 1 88 ? 8.024 -0.362 -6.705 1.00 90.50 88 PRO A N 1
ATOM 672 C CA . PRO A 1 88 ? 9.156 -0.532 -7.621 1.00 90.50 88 PRO A CA 1
ATOM 673 C C . PRO A 1 88 ? 9.740 -1.952 -7.617 1.00 90.50 88 PRO A C 1
ATOM 675 O O . PRO A 1 88 ? 10.211 -2.4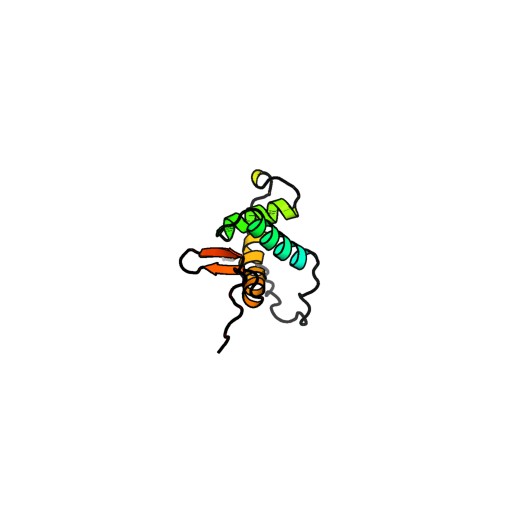55 -8.633 1.00 90.50 88 PRO A O 1
ATOM 678 N N . LYS A 1 89 ? 9.704 -2.643 -6.468 1.00 88.44 89 LYS A N 1
ATOM 679 C CA . LYS A 1 89 ? 10.194 -4.028 -6.351 1.00 88.44 89 LYS A CA 1
ATOM 680 C C . LYS A 1 89 ? 9.210 -5.042 -6.931 1.00 88.44 89 LYS A C 1
ATOM 682 O O . LYS A 1 89 ? 9.648 -6.060 -7.459 1.00 88.44 89 LYS A O 1
ATOM 687 N N . LEU A 1 90 ? 7.907 -4.807 -6.780 1.00 91.00 90 LEU A N 1
ATOM 688 C CA . LEU A 1 90 ? 6.861 -5.644 -7.371 1.00 91.00 90 LEU A CA 1
ATOM 689 C C . LEU A 1 90 ? 6.831 -5.483 -8.896 1.00 91.00 90 LEU A C 1
ATOM 691 O O . LEU A 1 90 ? 6.703 -6.479 -9.604 1.00 91.00 90 LEU A O 1
ATOM 695 N N . GLU A 1 91 ? 7.021 -4.260 -9.384 1.00 90.31 91 GLU A N 1
ATOM 696 C CA . GLU A 1 91 ? 7.126 -3.936 -10.806 1.00 90.31 91 GLU A CA 1
ATOM 697 C C . GLU A 1 91 ? 8.377 -4.562 -11.429 1.00 90.31 91 GLU A C 1
ATOM 699 O O . GLU A 1 91 ? 8.282 -5.292 -12.413 1.00 90.31 91 GLU A O 1
ATOM 704 N N . ALA A 1 92 ? 9.549 -4.407 -10.800 1.00 87.25 92 ALA A N 1
ATOM 705 C CA . ALA A 1 92 ? 10.782 -5.055 -11.259 1.00 87.25 92 ALA A CA 1
ATOM 706 C C . ALA A 1 92 ? 10.683 -6.594 -11.298 1.00 87.25 92 ALA A C 1
ATOM 708 O O . ALA A 1 92 ? 11.401 -7.248 -12.059 1.00 87.25 92 ALA A O 1
ATOM 709 N N . ALA A 1 93 ? 9.805 -7.178 -10.477 1.00 87.69 93 ALA A N 1
ATOM 710 C CA . ALA A 1 93 ? 9.507 -8.607 -10.468 1.00 87.69 93 ALA A CA 1
ATOM 711 C C . ALA A 1 93 ? 8.416 -9.022 -11.477 1.00 87.69 93 ALA A C 1
ATOM 713 O O . ALA A 1 93 ? 8.141 -10.216 -11.588 1.00 87.69 93 ALA A O 1
ATOM 714 N N . GLY A 1 94 ? 7.796 -8.077 -12.191 1.00 89.44 94 GLY A N 1
ATOM 715 C CA . GLY A 1 94 ? 6.702 -8.331 -13.131 1.00 89.44 94 GLY A CA 1
ATOM 716 C C . GLY A 1 94 ? 5.417 -8.815 -12.458 1.00 89.44 94 GLY A C 1
ATOM 717 O O . GLY A 1 94 ? 4.688 -9.612 -13.038 1.00 89.44 94 GLY A O 1
ATOM 718 N N . ILE A 1 95 ? 5.176 -8.412 -11.206 1.00 91.06 95 ILE A N 1
ATOM 719 C CA . ILE A 1 95 ? 3.986 -8.805 -10.431 1.00 91.06 95 ILE A CA 1
ATOM 720 C C . ILE A 1 95 ? 2.881 -7.751 -10.549 1.00 91.06 95 ILE A C 1
ATOM 722 O O . ILE A 1 95 ? 1.699 -8.095 -10.575 1.00 91.06 95 ILE A O 1
ATOM 726 N N . VAL A 1 96 ? 3.265 -6.477 -10.597 1.00 92.06 96 VAL A N 1
ATOM 727 C CA . VAL A 1 96 ? 2.366 -5.330 -10.776 1.00 92.06 96 VAL A CA 1
ATOM 728 C C . VAL A 1 96 ? 2.895 -4.445 -11.895 1.00 92.06 96 VAL A C 1
ATOM 730 O O . VAL A 1 96 ? 4.082 -4.502 -12.212 1.00 92.06 96 VAL A O 1
ATOM 733 N N . GLU A 1 97 ? 2.028 -3.610 -12.442 1.00 91.81 97 GLU A N 1
ATOM 734 C CA . GLU A 1 97 ? 2.371 -2.554 -13.389 1.00 91.81 97 GLU A CA 1
ATOM 735 C C . GLU A 1 97 ? 1.972 -1.203 -12.799 1.00 91.81 97 GLU A C 1
ATOM 737 O O . GLU A 1 97 ? 0.914 -1.078 -12.173 1.00 91.81 97 GLU A O 1
ATOM 742 N N . TYR A 1 98 ? 2.835 -0.201 -12.979 1.00 90.38 98 TYR A N 1
ATOM 743 C CA . TYR A 1 98 ? 2.539 1.178 -12.619 1.00 90.38 98 TYR A CA 1
ATOM 744 C C . TYR A 1 98 ? 2.195 1.991 -13.871 1.00 90.38 98 TYR A C 1
ATOM 746 O O . TYR A 1 98 ? 3.051 2.315 -14.697 1.00 90.38 98 TYR A O 1
ATOM 754 N N . LEU A 1 99 ? 0.918 2.332 -14.013 1.00 87.56 99 LEU A N 1
ATOM 755 C CA . LEU A 1 99 ? 0.382 3.094 -15.133 1.00 87.56 99 LEU A CA 1
ATOM 756 C C . LEU A 1 99 ? 0.615 4.591 -14.895 1.00 87.56 99 LEU A C 1
ATOM 758 O O . LEU A 1 99 ? -0.179 5.259 -14.228 1.00 87.56 99 LEU A O 1
ATOM 762 N N . GLN A 1 100 ? 1.703 5.126 -15.456 1.00 77.88 100 GLN A N 1
ATOM 763 C CA . GLN A 1 100 ? 2.109 6.526 -15.253 1.00 77.88 100 GLN A CA 1
ATOM 764 C C . GLN A 1 100 ? 1.055 7.547 -15.700 1.00 77.88 100 GLN A C 1
ATOM 766 O O . GLN A 1 100 ? 0.913 8.582 -15.059 1.00 77.88 100 GLN A O 1
ATOM 771 N N . ASP A 1 101 ? 0.286 7.249 -16.751 1.00 75.50 101 ASP A N 1
ATOM 772 C CA . ASP A 1 101 ? -0.737 8.165 -17.276 1.00 75.50 101 ASP A CA 1
ATOM 773 C C . ASP A 1 101 ? -1.910 8.382 -16.305 1.00 75.50 101 ASP A C 1
ATOM 775 O O . ASP A 1 101 ? -2.615 9.387 -16.402 1.00 75.50 101 ASP A O 1
ATOM 779 N N . GLY A 1 102 ? -2.132 7.444 -15.378 1.00 69.69 102 GLY A N 1
ATOM 780 C CA . GLY A 1 102 ? -3.235 7.491 -14.417 1.00 69.69 102 GLY A CA 1
ATOM 781 C C . GLY A 1 102 ? -2.808 7.549 -12.954 1.00 69.69 102 GLY A C 1
ATOM 782 O O . GLY A 1 102 ? -3.676 7.693 -12.099 1.00 69.69 102 GLY A O 1
ATOM 783 N N . GLU A 1 103 ? -1.512 7.413 -12.664 1.00 88.31 103 GLU A N 1
ATOM 784 C CA . GLU A 1 103 ? -1.012 7.172 -11.306 1.00 88.31 103 GLU A CA 1
ATOM 785 C C . GLU A 1 103 ? -1.696 5.948 -10.671 1.00 88.31 103 GLU A C 1
ATOM 787 O O . GLU A 1 103 ? -2.210 5.995 -9.555 1.00 88.31 103 GLU A O 1
ATOM 792 N N . LEU A 1 104 ? -1.772 4.850 -11.431 1.00 92.81 104 LEU A N 1
ATOM 793 C CA . LEU A 1 104 ? -2.490 3.644 -11.023 1.00 92.81 104 LEU A CA 1
ATOM 794 C C . LEU A 1 104 ? -1.564 2.436 -10.938 1.00 92.81 104 LEU A C 1
ATOM 796 O O . LEU A 1 104 ? -0.612 2.302 -11.698 1.00 92.81 104 LEU A O 1
ATOM 800 N N . ILE A 1 105 ? -1.891 1.530 -10.028 1.00 93.06 105 ILE A N 1
ATOM 801 C CA . ILE A 1 105 ? -1.230 0.247 -9.832 1.00 93.06 105 ILE A CA 1
ATOM 802 C C . ILE A 1 105 ? -2.237 -0.847 -10.170 1.00 93.06 105 ILE A C 1
ATOM 804 O O . ILE A 1 105 ? -3.345 -0.865 -9.630 1.00 93.06 105 ILE A O 1
ATOM 808 N N . GLU A 1 106 ? -1.843 -1.790 -11.015 1.00 93.81 106 GLU A N 1
ATOM 809 C CA . GLU A 1 106 ? -2.621 -2.998 -11.287 1.00 93.81 106 GLU A CA 1
ATOM 810 C C . GLU A 1 106 ? -1.750 -4.253 -11.261 1.00 93.81 106 GLU A C 1
ATOM 812 O O . GLU A 1 106 ? -0.522 -4.175 -11.244 1.00 93.81 106 GLU A O 1
ATOM 817 N N . LEU A 1 107 ? -2.374 -5.433 -11.211 1.00 93.06 107 LEU A N 1
ATOM 818 C CA . LEU A 1 107 ? -1.629 -6.677 -11.399 1.00 93.06 107 LEU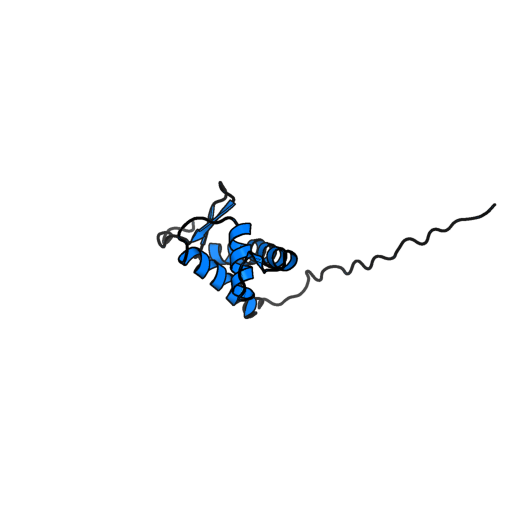 A CA 1
ATOM 819 C C . LEU A 1 107 ? -1.076 -6.724 -12.812 1.00 93.06 107 LEU A C 1
ATOM 821 O O . LEU A 1 107 ? -1.815 -6.499 -13.769 1.00 93.06 107 LEU A O 1
ATOM 825 N N . ALA A 1 108 ? 0.183 -7.134 -12.928 1.00 90.12 108 ALA A N 1
ATOM 826 C CA . ALA A 1 108 ? 0.733 -7.448 -14.226 1.00 90.12 108 ALA A CA 1
ATOM 827 C C . ALA A 1 108 ? -0.071 -8.611 -14.809 1.00 90.12 108 ALA A C 1
ATOM 829 O O . ALA A 1 108 ? -0.164 -9.694 -14.212 1.00 90.12 108 ALA A O 1
ATOM 830 N N . ASN A 1 109 ? -0.667 -8.404 -15.979 1.00 78.94 109 ASN A N 1
ATOM 831 C CA . ASN A 1 109 ? -1.208 -9.530 -16.718 1.00 78.94 109 ASN A CA 1
ATOM 832 C C . ASN A 1 109 ? -0.012 -10.411 -17.092 1.00 78.94 109 ASN A C 1
ATOM 834 O O . ASN A 1 109 ? 1.022 -9.904 -17.521 1.00 78.94 109 ASN A O 1
ATOM 838 N N . GLY A 1 110 ? -0.124 -11.735 -16.939 1.00 59.12 110 GLY A N 1
ATOM 839 C CA . GLY A 1 110 ? 0.961 -12.702 -17.200 1.00 59.12 110 GLY A CA 1
ATOM 840 C C . GLY A 1 110 ? 1.507 -12.733 -18.643 1.00 59.12 110 GLY A C 1
ATOM 841 O O . GLY A 1 110 ? 2.125 -13.714 -19.044 1.00 59.12 110 GLY A O 1
ATOM 842 N N . ALA A 1 111 ? 1.261 -11.687 -19.430 1.00 44.28 111 ALA A N 1
ATOM 843 C CA . ALA A 1 111 ? 1.700 -11.450 -20.789 1.00 44.28 111 ALA A CA 1
ATOM 844 C C . ALA A 1 111 ? 3.024 -10.664 -20.902 1.00 44.28 111 ALA A C 1
ATOM 846 O O . ALA A 1 111 ? 3.513 -10.511 -22.017 1.00 44.28 111 ALA A O 1
ATOM 847 N N . HIS A 1 112 ? 3.676 -10.244 -19.810 1.00 45.44 112 HIS A N 1
ATOM 848 C CA . HIS A 1 112 ? 5.056 -9.724 -19.875 1.00 45.44 112 HIS A CA 1
ATOM 849 C C . HIS A 1 112 ? 6.117 -10.826 -19.737 1.00 45.44 112 HIS A C 1
ATOM 851 O O . HIS A 1 112 ? 7.101 -10.719 -19.009 1.00 45.44 112 HIS A O 1
ATOM 857 N N . GLY A 1 113 ? 5.933 -11.901 -20.504 1.00 40.53 113 GLY A N 1
ATOM 858 C CA . GLY A 1 113 ? 7.020 -12.769 -20.942 1.00 40.53 113 GLY A CA 1
ATOM 859 C C . GLY A 1 113 ? 7.549 -12.266 -22.282 1.00 40.53 113 GLY A C 1
ATOM 860 O O . GLY A 1 113 ? 7.213 -12.833 -23.314 1.00 40.53 113 GLY A O 1
ATOM 861 N N . GLY A 1 114 ? 8.338 -11.192 -22.295 1.00 40.97 114 GLY A N 1
ATOM 862 C CA . GLY A 1 114 ? 8.879 -10.680 -23.551 1.00 40.97 114 GLY A CA 1
ATOM 863 C C . GLY A 1 114 ? 9.737 -9.433 -23.402 1.00 40.97 114 GLY A C 1
ATOM 864 O O . GLY A 1 114 ? 9.224 -8.349 -23.176 1.00 40.97 114 GLY A O 1
ATOM 865 N N . GLU A 1 115 ? 11.036 -9.621 -23.630 1.00 42.56 115 GLU A N 1
ATOM 866 C CA . GLU A 1 115 ? 11.982 -8.618 -24.144 1.00 42.56 115 GLU A CA 1
ATOM 867 C C . GLU A 1 115 ? 12.338 -7.437 -23.219 1.00 42.56 115 GLU A C 1
ATOM 869 O O . GLU A 1 115 ? 11.908 -6.302 -23.396 1.00 42.56 115 GLU A O 1
ATOM 874 N N . ARG A 1 116 ? 13.278 -7.677 -22.294 1.00 42.72 116 ARG A N 1
ATOM 875 C CA . ARG A 1 116 ? 14.212 -6.615 -21.889 1.00 42.72 116 ARG A CA 1
ATOM 876 C C . ARG A 1 116 ? 15.315 -6.532 -22.949 1.00 42.72 116 ARG A C 1
ATOM 878 O O . ARG A 1 116 ? 16.037 -7.516 -23.123 1.00 42.72 116 ARG A O 1
ATOM 885 N N . ARG A 1 117 ? 15.404 -5.412 -23.671 1.00 42.06 117 ARG A N 1
ATOM 886 C CA . ARG A 1 117 ? 16.583 -5.051 -24.479 1.00 42.06 117 ARG A CA 1
ATOM 887 C C . ARG A 1 117 ? 17.640 -4.382 -23.616 1.00 42.06 117 ARG A C 1
ATOM 889 O O . ARG A 1 117 ? 17.242 -3.670 -22.670 1.00 42.06 117 ARG A O 1
#

Secondary structure (DSSP, 8-state):
-----------------TT---S-TT--HHHHHHHHHHHHHHHHS-S-B-HHHHHHHHHHHHHTS-GGGS-HHHHHHHHHHIIIIIHHHHHHTTSEEEETTTTEEEEPPTT--S---

Mean predicted aligned error: 12.88 Å

Sequence (117 aa):
MSGTTSVVADRDTEPDDEGRLPGSGLLDPATYRRRRYAVDRLRDRPGPMTPTDLADEVAAMENGTPPAEVPPPEVERVHTTLYHSHVPKLEAAGIVEYLQDGELIELANGAHGGERR